Protein AF-T0MA80-F1 (afdb_monomer_lite)

Radius of gyration: 19.74 Å; chains: 1; bounding box: 48×30×62 Å

Secondary structure (DSSP, 8-state):
-HHHHHHHHHHHHHHHHHHHHT--EEEEEEESTTSSHHHHHHHHTT--------SS--EEEETTEEEEEEE--TT----TTSEEEEEESSGGG----TTS-EEEEE-S--SS--TTEEE-TT-GGGGGGT-

Foldseek 3Di:
DVVVVVVVVVVVVVVVVVVVPLLQAEEEEEEAWPLCPVVLVCVQVVHPDDDDTDPDWDWDAHPSHIYIYDYDDPPDDDDQSHQYEYRYADPVPDDCPPPHNYQYEGADDDVDDDPRYHYCPNPSPVVVVVD

Structure (mmCIF, N/CA/C/O backbone):
data_AF-T0MA80-F1
#
_entry.id   AF-T0MA80-F1
#
loop_
_atom_site.group_PDB
_atom_site.id
_atom_site.type_symbol
_atom_site.label_atom_id
_atom_site.label_alt_id
_atom_site.label_comp_id
_atom_site.label_asym_id
_atom_site.label_entity_id
_atom_site.label_seq_id
_atom_site.pdbx_PDB_ins_code
_atom_site.Cartn_x
_atom_site.Cartn_y
_atom_site.Cartn_z
_atom_site.occupancy
_atom_site.B_iso_or_equiv
_atom_site.auth_seq_id
_atom_site.auth_comp_id
_atom_site.auth_asym_id
_atom_site.auth_atom_id
_atom_site.pdbx_PDB_model_num
ATOM 1 N N . MET A 1 1 ? -31.691 9.053 42.512 1.00 73.44 1 MET A N 1
ATOM 2 C CA . MET A 1 1 ? -30.209 9.119 42.520 1.00 73.44 1 MET A CA 1
ATOM 3 C C . MET A 1 1 ? -29.533 7.849 42.010 1.00 73.44 1 MET A C 1
ATOM 5 O O . MET A 1 1 ? -28.663 7.957 41.161 1.00 73.44 1 MET A O 1
ATOM 9 N N . ILE A 1 2 ? -29.909 6.648 42.460 1.00 85.69 2 ILE A N 1
ATOM 10 C CA . ILE A 1 2 ? -29.261 5.404 41.988 1.00 85.69 2 ILE A CA 1
ATOM 11 C C . ILE A 1 2 ? -29.496 5.173 40.484 1.00 85.69 2 ILE A C 1
ATOM 13 O O . ILE A 1 2 ? -28.559 4.881 39.748 1.00 85.69 2 ILE A O 1
ATOM 17 N N . PHE A 1 3 ? -30.721 5.411 40.005 1.00 88.19 3 PHE A N 1
ATOM 18 C CA . PHE A 1 3 ? -31.063 5.269 38.585 1.00 88.19 3 PHE A CA 1
ATOM 19 C C . PHE A 1 3 ? -30.290 6.243 37.679 1.00 88.19 3 PHE A C 1
ATOM 21 O O . PHE A 1 3 ? -29.798 5.864 36.621 1.00 88.19 3 PHE A O 1
ATOM 28 N N . THR A 1 4 ? -30.114 7.490 38.125 1.00 91.69 4 THR A N 1
ATOM 29 C CA . THR A 1 4 ? -29.359 8.513 37.387 1.00 91.69 4 THR A CA 1
ATOM 30 C C . THR A 1 4 ? -27.869 8.179 37.314 1.00 91.69 4 THR A C 1
ATOM 32 O O . THR A 1 4 ? -27.258 8.360 36.266 1.00 91.69 4 THR A O 1
ATOM 35 N N . ILE A 1 5 ? -27.294 7.630 38.391 1.00 92.25 5 ILE A N 1
ATOM 36 C CA . ILE A 1 5 ? -25.896 7.172 38.412 1.00 92.25 5 ILE A CA 1
ATOM 37 C C . ILE A 1 5 ? -25.711 5.977 37.464 1.00 92.25 5 ILE A C 1
ATOM 39 O O . ILE A 1 5 ? -24.773 5.967 36.669 1.00 92.25 5 ILE A O 1
ATOM 43 N N . GLY A 1 6 ? -26.637 5.012 37.483 1.00 92.50 6 GLY A N 1
ATOM 44 C CA . GLY A 1 6 ? -26.621 3.872 36.561 1.00 92.50 6 GLY A CA 1
ATOM 45 C C . GLY A 1 6 ? -26.693 4.296 35.091 1.00 92.50 6 GLY A C 1
ATOM 46 O O . GLY A 1 6 ? -25.913 3.815 34.271 1.00 92.50 6 GLY A O 1
ATOM 47 N N . LEU A 1 7 ? -27.562 5.259 34.767 1.00 94.06 7 LEU A N 1
ATOM 48 C CA . LEU A 1 7 ? -27.696 5.797 33.410 1.00 94.06 7 LEU A CA 1
ATOM 49 C C . LEU A 1 7 ? -26.394 6.453 32.916 1.00 94.06 7 LEU A C 1
ATOM 51 O O . LEU A 1 7 ? -25.977 6.215 31.783 1.00 94.06 7 LEU A O 1
ATOM 55 N N . ILE A 1 8 ? -25.720 7.231 33.771 1.00 94.19 8 ILE A N 1
ATOM 56 C CA . ILE A 1 8 ? -24.438 7.874 33.439 1.00 94.19 8 ILE A CA 1
ATOM 57 C C . ILE A 1 8 ? -23.360 6.825 33.138 1.00 94.19 8 ILE A C 1
ATOM 59 O O . ILE A 1 8 ? -22.619 6.968 32.163 1.00 94.19 8 ILE A O 1
ATOM 63 N N . ILE A 1 9 ? -23.286 5.746 33.921 1.00 94.38 9 ILE A N 1
ATOM 64 C CA . ILE A 1 9 ? -22.311 4.667 33.700 1.00 94.38 9 ILE A CA 1
ATOM 65 C C . ILE A 1 9 ? -22.556 3.987 32.347 1.00 94.38 9 ILE A C 1
ATOM 67 O O . ILE A 1 9 ? -21.615 3.811 31.571 1.00 94.38 9 ILE A O 1
ATOM 71 N N . VAL A 1 10 ? -23.813 3.671 32.021 1.00 94.38 10 VAL A N 1
ATOM 72 C CA . VAL A 1 10 ? -24.180 3.044 30.739 1.00 94.38 10 VAL A CA 1
ATOM 73 C C . VAL A 1 10 ? -23.817 3.945 29.557 1.00 94.38 10 VAL A C 1
ATOM 75 O O . VAL A 1 10 ? -23.173 3.485 28.612 1.00 94.38 10 VAL A O 1
ATOM 78 N N . LEU A 1 11 ? -24.147 5.238 29.624 1.00 94.00 11 LEU A N 1
ATOM 79 C CA . LEU A 1 11 ? -23.786 6.207 28.582 1.00 94.00 11 LEU A CA 1
ATOM 80 C C . LEU A 1 11 ? -22.267 6.331 28.411 1.00 94.00 11 LEU A C 1
ATOM 82 O O . LEU A 1 11 ? -21.775 6.392 27.284 1.00 94.00 11 LEU A O 1
ATOM 86 N N . THR A 1 12 ? -21.514 6.301 29.512 1.00 91.19 12 THR A N 1
ATOM 87 C CA . THR A 1 12 ? -20.046 6.375 29.489 1.00 91.19 12 THR A CA 1
ATOM 88 C C . THR A 1 12 ? -19.437 5.143 28.816 1.00 91.19 12 THR A C 1
ATOM 90 O O . THR A 1 12 ? -18.549 5.273 27.972 1.00 91.19 12 THR A O 1
ATOM 93 N N . ILE A 1 13 ? -19.940 3.943 29.125 1.00 91.69 13 ILE A N 1
ATOM 94 C CA . ILE A 1 13 ? -19.488 2.692 28.496 1.00 91.69 13 ILE A CA 1
ATOM 95 C C . ILE A 1 13 ? -19.780 2.714 26.992 1.00 91.69 13 ILE A C 1
ATOM 97 O O . ILE A 1 13 ? -18.889 2.418 26.193 1.00 91.69 13 ILE A O 1
ATOM 101 N N . ILE A 1 14 ? -20.989 3.122 26.591 1.00 89.12 14 ILE A N 1
ATOM 102 C CA . ILE A 1 14 ? -21.371 3.246 25.176 1.00 89.12 14 ILE A CA 1
ATOM 103 C C . ILE A 1 14 ? -20.450 4.241 24.461 1.00 89.12 14 ILE A C 1
ATOM 105 O O . ILE A 1 14 ? -19.920 3.930 23.394 1.00 89.12 14 ILE A O 1
ATOM 109 N N . PHE A 1 15 ? -20.185 5.402 25.063 1.00 87.62 15 PHE A N 1
ATOM 110 C CA . PHE A 1 15 ? -19.294 6.413 24.496 1.00 87.62 15 PHE A CA 1
ATOM 111 C C . PHE A 1 15 ? -17.865 5.884 24.296 1.00 87.62 15 PHE A C 1
ATOM 113 O O . PHE A 1 15 ? -17.281 6.063 23.226 1.00 87.62 15 PHE A O 1
ATOM 120 N N . ILE A 1 16 ? -17.310 5.170 25.281 1.00 85.19 16 ILE A N 1
ATOM 121 C CA . ILE A 1 16 ? -15.973 4.560 25.188 1.00 85.19 16 ILE A CA 1
ATOM 122 C C . ILE A 1 16 ? -15.925 3.497 24.081 1.00 85.19 16 ILE A C 1
ATOM 124 O O . ILE A 1 16 ? -14.963 3.454 23.306 1.00 85.19 16 ILE A O 1
ATOM 128 N N . LEU A 1 17 ? -16.956 2.654 23.979 1.00 80.00 17 LEU A N 1
ATOM 129 C CA . LEU A 1 17 ? -17.049 1.612 22.952 1.00 80.00 17 LEU A CA 1
ATOM 130 C C . LEU A 1 17 ? -17.154 2.204 21.542 1.00 80.00 17 LEU A C 1
ATOM 132 O O . LEU A 1 17 ? -16.490 1.718 20.623 1.00 80.00 17 LEU A O 1
ATOM 136 N N . LEU A 1 18 ? -17.926 3.280 21.374 1.00 75.94 18 LEU A N 1
ATOM 137 C CA . LEU A 1 18 ? -18.043 3.997 20.103 1.00 75.94 18 LEU A CA 1
ATOM 138 C C . LEU A 1 18 ? -16.717 4.660 19.709 1.00 75.94 18 LEU A C 1
ATOM 140 O O . LEU A 1 18 ? -16.287 4.543 18.561 1.00 75.94 18 LEU A O 1
ATOM 144 N N . ARG A 1 19 ? -16.011 5.284 20.661 1.00 68.88 19 ARG A N 1
ATOM 145 C CA . ARG A 1 19 ? -14.735 5.967 20.391 1.00 68.88 19 ARG A CA 1
ATOM 146 C C . ARG A 1 19 ? -13.611 4.997 20.018 1.00 68.88 19 ARG A C 1
ATOM 148 O O . ARG A 1 19 ? -12.800 5.313 19.151 1.00 68.88 19 ARG A O 1
ATOM 155 N N . LYS A 1 20 ? -13.571 3.800 20.620 1.00 59.88 20 LYS A N 1
ATOM 156 C CA . LYS A 1 20 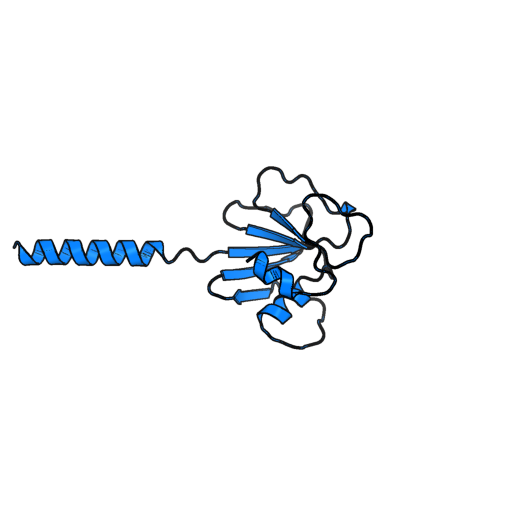? -12.572 2.766 20.281 1.00 59.88 20 LYS A CA 1
ATOM 157 C C . LYS A 1 20 ? -12.708 2.242 18.848 1.00 59.88 20 LYS A C 1
ATOM 159 O O . LYS A 1 20 ? -11.696 1.873 18.259 1.00 59.88 20 LYS A O 1
ATOM 164 N N . LYS A 1 21 ? -13.915 2.230 18.271 1.00 53.53 21 LYS A N 1
ATOM 165 C CA . LYS A 1 21 ? -14.141 1.753 16.895 1.00 53.53 21 LYS A CA 1
ATOM 166 C C . LYS A 1 21 ? -13.686 2.734 15.808 1.00 53.53 21 LYS A C 1
ATOM 168 O O . LYS A 1 21 ? -13.529 2.318 14.668 1.00 53.53 21 LYS A O 1
ATOM 173 N N . ALA A 1 22 ? -13.442 4.002 16.137 1.00 55.16 22 ALA A N 1
ATOM 174 C CA . ALA A 1 22 ? -13.228 5.057 15.144 1.00 55.16 22 ALA A CA 1
ATOM 175 C C . ALA A 1 22 ? -11.761 5.274 14.717 1.00 55.16 22 ALA A C 1
ATOM 177 O O . ALA A 1 22 ? -11.452 6.298 14.112 1.00 55.16 22 ALA A O 1
ATOM 178 N N . LYS A 1 23 ? -10.834 4.351 15.013 1.00 59.22 23 LYS A N 1
ATOM 179 C CA . LYS A 1 23 ? -9.491 4.413 14.412 1.00 59.22 23 LYS A CA 1
ATOM 180 C C . LYS A 1 23 ? -9.566 3.905 12.973 1.00 59.22 23 LYS A C 1
ATOM 182 O O . LYS A 1 23 ? -9.358 2.720 12.721 1.00 59.22 23 LYS A O 1
ATOM 187 N N . THR A 1 24 ? -9.884 4.800 12.042 1.00 64.12 24 THR A N 1
ATOM 188 C CA . THR A 1 24 ? -9.763 4.544 10.603 1.00 64.12 24 THR A CA 1
ATOM 189 C C . THR A 1 24 ? -8.310 4.179 10.311 1.00 64.12 24 THR A C 1
ATOM 191 O O . THR A 1 24 ? -7.399 4.944 10.638 1.00 64.12 24 THR A O 1
ATOM 194 N N . LYS A 1 25 ? -8.067 2.989 9.757 1.00 81.00 25 LYS A N 1
ATOM 195 C CA . LYS A 1 25 ? -6.722 2.615 9.310 1.00 81.00 25 LYS A CA 1
ATOM 196 C C . LYS A 1 25 ? -6.366 3.508 8.125 1.00 81.00 25 LYS A C 1
ATOM 198 O O . LYS A 1 25 ? -7.170 3.631 7.206 1.00 81.00 25 LYS A O 1
ATOM 203 N N . LYS A 1 26 ? -5.180 4.114 8.151 1.00 87.69 26 LYS A N 1
ATOM 204 C CA . LYS A 1 26 ? -4.682 4.941 7.051 1.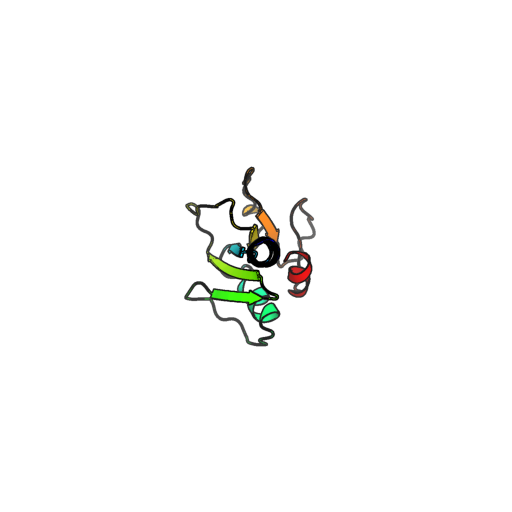00 87.69 26 LYS A CA 1
ATOM 205 C C . LYS A 1 26 ? -3.507 4.247 6.379 1.00 87.69 26 LYS A C 1
ATOM 207 O O . LYS A 1 26 ? -2.547 3.858 7.052 1.00 87.69 26 LYS A O 1
ATOM 212 N N . ILE A 1 27 ? -3.604 4.072 5.068 1.00 91.00 27 ILE A N 1
ATOM 213 C CA . ILE A 1 27 ? -2.593 3.408 4.251 1.00 91.00 27 ILE A CA 1
ATOM 214 C C . ILE A 1 27 ? -2.127 4.369 3.164 1.00 91.00 27 ILE A C 1
ATOM 216 O O . ILE A 1 27 ? -2.938 4.987 2.481 1.00 91.00 27 ILE A O 1
ATOM 220 N N . ILE A 1 28 ? -0.815 4.487 2.987 1.00 91.31 28 ILE A N 1
ATOM 221 C CA . ILE A 1 28 ? -0.229 5.303 1.922 1.00 91.31 28 ILE A CA 1
ATOM 222 C C . ILE A 1 28 ? 0.416 4.376 0.896 1.00 91.31 28 ILE A C 1
ATOM 224 O O . ILE A 1 28 ? 1.316 3.598 1.214 1.00 91.31 28 ILE A O 1
ATOM 228 N N . PHE A 1 29 ? -0.053 4.458 -0.344 1.00 92.94 29 PHE A N 1
ATOM 229 C CA . PHE A 1 29 ? 0.573 3.834 -1.501 1.00 92.94 29 PHE A CA 1
ATOM 230 C C . PHE A 1 29 ? 1.649 4.774 -2.025 1.00 92.94 29 PHE A C 1
ATOM 232 O O . PHE A 1 29 ? 1.345 5.840 -2.557 1.00 92.94 29 PHE A O 1
ATOM 239 N N . ILE A 1 30 ? 2.907 4.373 -1.890 1.00 90.88 30 ILE A N 1
ATOM 240 C CA . ILE A 1 30 ? 4.067 5.195 -2.235 1.00 90.88 30 ILE A CA 1
ATOM 241 C C . ILE A 1 30 ? 4.914 4.513 -3.307 1.00 90.88 30 ILE A C 1
ATOM 243 O O . ILE A 1 30 ? 4.946 3.293 -3.396 1.00 90.88 30 ILE A O 1
ATOM 247 N N . GLY A 1 31 ? 5.565 5.281 -4.176 1.00 88.75 31 GLY A N 1
ATOM 248 C CA . GLY A 1 31 ? 6.493 4.749 -5.180 1.00 88.75 31 GLY A CA 1
ATOM 249 C C . GLY A 1 31 ? 6.675 5.694 -6.363 1.00 88.75 31 GLY A C 1
ATOM 250 O O . GLY A 1 31 ? 6.000 6.725 -6.451 1.00 88.75 31 GLY A O 1
ATOM 251 N N . LEU A 1 32 ? 7.531 5.339 -7.316 1.00 86.88 32 LEU A N 1
ATOM 252 C CA . LEU A 1 32 ? 7.764 6.146 -8.521 1.00 86.88 32 LEU A CA 1
ATOM 253 C C . LEU A 1 32 ? 6.574 6.133 -9.495 1.00 86.88 32 LEU A C 1
ATOM 255 O O . LEU A 1 32 ? 5.650 5.324 -9.389 1.00 86.88 32 LEU A O 1
ATOM 259 N N . ARG A 1 33 ? 6.568 7.044 -10.476 1.00 84.56 33 ARG A N 1
ATOM 260 C CA . ARG A 1 33 ? 5.549 7.022 -11.540 1.00 84.56 33 ARG A CA 1
ATOM 261 C C . ARG A 1 33 ? 5.577 5.681 -12.278 1.00 84.56 33 ARG A C 1
ATOM 263 O O . ARG A 1 33 ? 6.642 5.108 -12.503 1.00 84.56 33 ARG A O 1
ATOM 270 N N . SER A 1 34 ? 4.394 5.212 -12.667 1.00 82.06 34 SER A N 1
ATOM 271 C CA . SER A 1 34 ? 4.212 3.952 -13.400 1.00 82.06 34 SER A CA 1
ATOM 272 C C . SER A 1 34 ? 4.642 2.686 -12.639 1.00 82.06 34 SER A C 1
ATOM 274 O O . SER A 1 34 ? 4.902 1.670 -13.271 1.00 82.06 34 SER A O 1
ATOM 276 N N . SER A 1 35 ? 4.676 2.710 -11.298 1.00 86.31 35 SER A N 1
ATOM 277 C CA . SER A 1 35 ? 4.910 1.515 -10.464 1.00 86.31 35 SER A CA 1
ATOM 278 C C . SER A 1 35 ? 3.651 0.673 -10.189 1.00 86.31 35 SER A C 1
ATOM 280 O O . SER A 1 35 ? 3.698 -0.293 -9.437 1.00 86.31 35 SER A O 1
ATOM 282 N N . GLY A 1 36 ? 2.505 1.032 -10.783 1.00 84.56 36 GLY A N 1
ATOM 283 C CA . GLY A 1 36 ? 1.250 0.276 -10.672 1.00 84.56 36 GLY A CA 1
ATOM 284 C C . GLY A 1 36 ? 0.299 0.710 -9.548 1.00 84.56 36 GLY A C 1
ATOM 285 O O . GLY A 1 36 ? -0.779 0.137 -9.430 1.00 84.56 36 GLY A O 1
ATOM 286 N N . LYS A 1 37 ? 0.627 1.760 -8.780 1.00 89.31 37 LYS A N 1
ATOM 287 C CA . LYS A 1 37 ? -0.254 2.346 -7.744 1.00 89.31 37 LYS A CA 1
ATOM 288 C C . LYS A 1 37 ? -1.676 2.625 -8.250 1.00 89.31 37 LYS A C 1
ATOM 290 O O . LYS A 1 37 ? -2.644 2.100 -7.711 1.00 89.31 37 LYS A O 1
ATOM 295 N N . THR A 1 38 ? -1.795 3.376 -9.344 1.00 85.38 38 THR A N 1
ATOM 296 C CA . THR A 1 38 ? -3.086 3.723 -9.958 1.00 85.38 38 THR A CA 1
ATOM 297 C C . THR A 1 38 ? -3.858 2.489 -10.444 1.00 85.38 38 THR A C 1
ATOM 299 O O . THR A 1 38 ? -5.079 2.459 -10.358 1.00 85.38 38 THR A O 1
ATOM 302 N N . LYS A 1 39 ? -3.167 1.428 -10.896 1.00 86.12 39 LYS A N 1
ATOM 303 C CA . LYS A 1 39 ? -3.807 0.160 -11.299 1.00 86.12 39 LYS A CA 1
ATOM 304 C C . LYS A 1 39 ? -4.511 -0.503 -10.108 1.00 86.12 39 LYS A C 1
ATOM 306 O O . LYS A 1 39 ? -5.624 -0.995 -10.259 1.00 86.12 39 LYS A O 1
ATOM 311 N N . VAL A 1 40 ? -3.884 -0.479 -8.930 1.00 88.25 40 VAL A N 1
ATOM 312 C CA . VAL A 1 40 ? -4.475 -0.993 -7.683 1.00 88.25 40 VAL A CA 1
ATOM 313 C C . VAL A 1 40 ? -5.662 -0.156 -7.236 1.00 88.25 40 VAL A C 1
ATOM 315 O O . VAL A 1 40 ? -6.697 -0.702 -6.877 1.00 88.25 40 VAL A O 1
ATOM 318 N N . ILE A 1 41 ? -5.522 1.163 -7.263 1.00 87.19 41 ILE A N 1
ATOM 319 C CA . ILE A 1 41 ? -6.593 2.082 -6.873 1.00 87.19 41 ILE A CA 1
ATOM 320 C C . ILE A 1 41 ? -7.827 1.877 -7.754 1.00 87.19 41 ILE A C 1
ATOM 322 O O . ILE A 1 41 ? -8.913 1.647 -7.228 1.00 87.19 41 ILE A O 1
ATOM 326 N N . ASN A 1 42 ? -7.648 1.838 -9.076 1.00 85.88 42 ASN A N 1
ATOM 327 C CA . ASN A 1 42 ? -8.736 1.568 -10.014 1.00 85.88 42 ASN A CA 1
ATOM 328 C C . ASN A 1 42 ? -9.412 0.217 -9.740 1.00 85.88 42 ASN A C 1
ATOM 330 O O . ASN A 1 42 ? -10.636 0.115 -9.817 1.00 85.88 42 ASN A O 1
ATOM 334 N N . TYR A 1 43 ? -8.633 -0.815 -9.390 1.00 87.38 43 TYR A N 1
ATOM 335 C CA . TYR A 1 43 ? -9.179 -2.108 -8.976 1.00 87.38 43 TYR A CA 1
ATOM 336 C C . TYR A 1 43 ? -10.042 -1.984 -7.707 1.00 87.38 43 TYR A C 1
ATOM 338 O O . TYR A 1 43 ? -11.171 -2.473 -7.691 1.00 87.38 43 TYR A O 1
ATOM 346 N N . LEU A 1 44 ? -9.558 -1.289 -6.672 1.00 87.31 44 LEU A N 1
ATOM 347 C CA . LEU A 1 44 ? -10.280 -1.102 -5.406 1.00 87.31 44 LEU A CA 1
ATOM 348 C C . LEU A 1 44 ? -11.576 -0.301 -5.572 1.00 87.31 44 LEU A C 1
ATOM 350 O O . LEU A 1 44 ? -12.572 -0.590 -4.909 1.00 87.31 44 LEU A O 1
ATOM 354 N N . GLU A 1 45 ? -11.583 0.670 -6.480 1.00 84.25 45 GLU A N 1
ATOM 355 C CA . GLU A 1 45 ? -12.776 1.443 -6.833 1.00 84.25 45 GLU A CA 1
ATOM 356 C C . GLU A 1 45 ? -13.702 0.727 -7.820 1.00 84.25 45 GLU A C 1
ATOM 358 O O . GLU A 1 45 ? -14.795 1.216 -8.100 1.00 84.25 45 GLU A O 1
ATOM 363 N N . LYS A 1 46 ? -13.298 -0.445 -8.331 1.00 81.88 46 LYS A N 1
ATOM 364 C CA . LYS A 1 46 ? -14.013 -1.202 -9.370 1.00 81.88 46 LYS A CA 1
ATOM 365 C C . LYS A 1 46 ? -14.216 -0.398 -10.661 1.00 81.88 46 LYS A C 1
ATOM 367 O O . LYS A 1 46 ? -15.213 -0.573 -11.360 1.00 81.88 46 LYS A O 1
ATOM 372 N N . VAL A 1 47 ? -13.258 0.466 -10.996 1.00 76.50 47 VAL A N 1
ATOM 373 C CA . VAL A 1 47 ? -13.267 1.291 -12.209 1.00 76.50 47 VAL A CA 1
ATOM 374 C C . VAL A 1 47 ? -12.401 0.629 -13.282 1.00 76.50 47 VAL A C 1
ATOM 376 O O . VAL A 1 47 ? -11.180 0.541 -13.161 1.00 76.50 47 VAL A O 1
ATOM 379 N N . SER A 1 48 ? -13.018 0.183 -14.377 1.00 58.88 48 SER A N 1
ATOM 380 C CA . SER A 1 48 ? -12.325 -0.440 -15.513 1.00 58.88 48 SER A CA 1
ATOM 381 C C . SER A 1 48 ? -11.951 0.593 -16.587 1.00 58.88 48 SER A C 1
ATOM 383 O O . SER A 1 48 ? -12.518 0.600 -17.679 1.00 58.88 48 SER A O 1
ATOM 385 N N . CYS A 1 49 ? -11.004 1.483 -16.285 1.00 60.62 49 CYS A N 1
ATOM 386 C CA . CYS A 1 49 ? -10.538 2.518 -17.220 1.00 60.62 49 CYS A CA 1
ATOM 387 C C . CYS A 1 49 ? -9.030 2.405 -17.492 1.00 60.62 49 CYS A C 1
ATOM 389 O O . CYS A 1 49 ? -8.254 2.052 -16.601 1.00 60.62 49 CYS A O 1
ATOM 391 N N . LYS A 1 50 ? -8.596 2.748 -18.719 1.00 56.72 50 LYS A N 1
ATOM 392 C CA . LYS A 1 50 ? -7.166 2.912 -19.045 1.00 56.72 50 LYS A CA 1
ATOM 393 C C . LYS A 1 50 ? -6.572 4.009 -18.152 1.00 56.72 50 LYS A C 1
ATOM 395 O O . LYS A 1 50 ? -7.093 5.120 -18.115 1.00 56.72 50 LYS A O 1
ATOM 400 N N . THR A 1 51 ? -5.489 3.703 -17.438 1.00 57.66 51 THR A N 1
ATOM 401 C CA . THR A 1 51 ? -4.829 4.649 -16.528 1.00 57.66 51 THR A CA 1
ATOM 402 C C . THR A 1 51 ? -4.019 5.688 -17.304 1.00 57.66 51 THR A C 1
ATOM 404 O O . THR A 1 51 ? -3.196 5.325 -18.145 1.00 57.66 51 THR A O 1
ATOM 407 N N . VAL A 1 52 ? -4.199 6.965 -16.974 1.00 54.03 52 VAL A N 1
ATOM 408 C CA . VAL A 1 52 ? -3.346 8.089 -17.398 1.00 54.03 52 VAL A CA 1
ATOM 409 C C . VAL A 1 52 ? -2.471 8.488 -16.197 1.00 54.03 52 VAL A C 1
ATOM 411 O O . VAL A 1 52 ? -2.922 8.306 -15.064 1.00 54.03 52 VAL A O 1
ATOM 414 N N . PRO A 1 53 ? -1.235 8.996 -16.376 1.00 55.78 53 PRO A N 1
ATOM 415 C CA . PRO A 1 53 ? -0.410 9.440 -15.251 1.00 55.78 53 PRO A CA 1
ATOM 416 C C . PRO A 1 53 ? -1.142 10.443 -14.344 1.00 55.78 53 PRO A C 1
ATOM 418 O O . PRO A 1 53 ? -1.659 11.454 -14.818 1.00 55.78 53 PRO A O 1
ATOM 421 N N . THR A 1 54 ? -1.173 10.172 -13.038 1.00 59.72 54 THR A N 1
ATOM 422 C CA . THR A 1 54 ? -1.866 10.993 -12.038 1.00 59.72 54 THR A CA 1
ATOM 423 C C . THR A 1 54 ? -1.176 12.351 -11.853 1.00 59.72 54 THR A C 1
ATOM 425 O O . THR A 1 54 ? 0.010 12.430 -11.530 1.00 59.72 54 THR A O 1
ATOM 428 N N . LEU A 1 55 ? -1.927 13.441 -12.069 1.00 55.03 55 LEU A N 1
ATOM 429 C CA . LEU A 1 55 ? -1.469 14.829 -11.884 1.00 55.03 55 LEU A CA 1
ATOM 430 C C . LEU A 1 55 ? -1.599 15.320 -10.429 1.00 55.03 55 LEU A C 1
ATOM 432 O O . LEU A 1 55 ? -0.929 16.279 -10.051 1.00 55.03 55 LEU A O 1
ATOM 436 N N . LYS A 1 56 ? -2.453 14.685 -9.615 1.00 59.81 56 LYS A N 1
ATOM 437 C CA . LYS A 1 56 ? -2.695 15.010 -8.199 1.00 59.81 56 LYS A CA 1
ATOM 438 C C . LYS A 1 56 ? -2.711 13.737 -7.353 1.00 59.81 56 LYS A C 1
ATOM 440 O O . LYS A 1 56 ? -3.008 12.665 -7.876 1.00 59.81 56 LYS A O 1
ATOM 445 N N . ALA A 1 57 ? -2.402 13.880 -6.062 1.00 66.50 57 ALA A N 1
ATOM 446 C CA . ALA A 1 57 ? -2.556 12.811 -5.079 1.00 66.50 57 ALA A CA 1
ATOM 447 C C . ALA A 1 57 ? -4.016 12.339 -5.062 1.00 66.50 57 ALA A C 1
ATOM 449 O O . ALA A 1 57 ? -4.930 13.163 -4.990 1.00 66.50 57 ALA A O 1
ATOM 450 N N . TYR A 1 58 ? -4.208 11.030 -5.171 1.00 76.00 58 TYR A N 1
ATOM 451 C CA . TYR A 1 58 ? -5.519 10.400 -5.235 1.00 76.00 58 TYR A CA 1
ATOM 452 C C . TYR A 1 58 ? -5.829 9.743 -3.892 1.00 76.00 58 TYR A C 1
ATOM 454 O O . TYR A 1 58 ? -4.964 9.077 -3.328 1.00 76.00 58 TYR A O 1
ATOM 462 N N . GLU A 1 59 ? -7.028 9.948 -3.354 1.00 83.25 59 GLU A N 1
ATOM 463 C CA . GLU A 1 59 ? -7.434 9.404 -2.057 1.00 83.25 59 GLU A CA 1
ATOM 464 C C . GLU A 1 59 ? -8.769 8.684 -2.198 1.00 83.25 59 GLU A C 1
ATOM 466 O O . GLU A 1 59 ? -9.717 9.225 -2.767 1.00 83.25 59 GLU A O 1
ATOM 471 N N . ILE A 1 60 ? -8.831 7.461 -1.678 1.00 86.75 60 ILE A N 1
ATOM 472 C CA . ILE A 1 60 ? -10.025 6.620 -1.696 1.00 86.75 60 ILE A CA 1
ATOM 473 C C . ILE A 1 60 ? -10.308 6.069 -0.312 1.00 86.75 60 ILE A C 1
ATOM 475 O O . ILE A 1 60 ? -9.408 5.891 0.510 1.00 86.75 60 ILE A O 1
ATOM 479 N N . LYS A 1 61 ? -11.568 5.703 -0.088 1.00 85.31 61 LYS A N 1
ATOM 480 C CA . LYS A 1 61 ? -11.982 4.978 1.108 1.00 85.31 61 LYS A CA 1
ATOM 481 C C . LYS A 1 61 ? -12.443 3.578 0.737 1.00 85.31 61 LYS A C 1
ATOM 483 O O . LYS A 1 61 ? -13.482 3.411 0.105 1.00 85.31 61 LYS A O 1
ATOM 488 N N . TYR A 1 62 ? -11.699 2.562 1.164 1.00 84.75 62 TYR A N 1
ATOM 489 C CA . TYR A 1 62 ? -11.992 1.159 0.869 1.00 84.75 62 TYR A CA 1
ATOM 490 C C . TYR A 1 62 ? -12.221 0.373 2.159 1.00 84.75 62 TYR A C 1
ATOM 492 O O . TYR A 1 62 ? -11.344 0.318 3.012 1.00 84.75 62 TYR A O 1
ATOM 500 N N . LYS A 1 63 ? -13.407 -0.229 2.336 1.00 85.31 63 LYS A N 1
ATOM 501 C CA . LYS A 1 63 ? -13.767 -1.030 3.532 1.00 85.31 63 LYS A CA 1
ATOM 502 C C . LYS A 1 63 ? -13.454 -0.330 4.879 1.00 85.31 63 LYS A C 1
ATOM 504 O O . LYS A 1 63 ? -13.090 -0.978 5.855 1.00 85.31 63 LYS A O 1
ATOM 509 N N . GLY A 1 64 ? -13.601 0.998 4.942 1.00 80.81 64 GLY A N 1
ATOM 510 C CA . GLY A 1 64 ? -13.297 1.790 6.146 1.00 80.81 64 GLY A CA 1
ATOM 511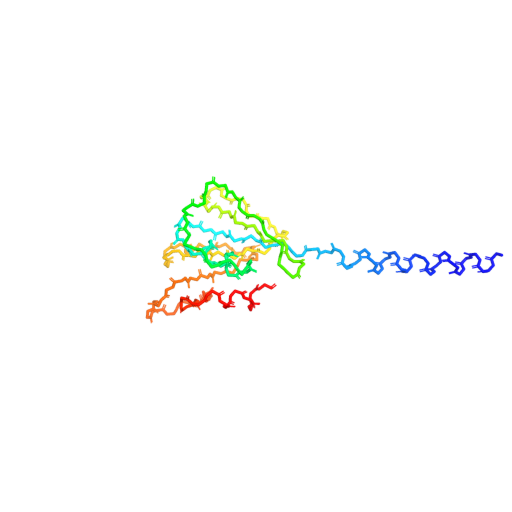 C C . GLY A 1 64 ? -11.806 2.086 6.368 1.00 80.81 64 GLY A C 1
ATOM 512 O O . GLY A 1 64 ? -11.433 2.489 7.467 1.00 80.81 64 GLY A O 1
ATOM 513 N N . ILE A 1 65 ? -10.973 1.884 5.348 1.00 87.12 65 ILE A N 1
ATOM 514 C CA . ILE A 1 65 ? -9.553 2.237 5.297 1.00 87.12 65 ILE A CA 1
ATOM 515 C C . ILE A 1 65 ? -9.406 3.441 4.369 1.00 87.12 65 ILE A C 1
ATOM 517 O O . ILE A 1 65 ? -9.911 3.406 3.245 1.00 87.12 65 ILE A O 1
ATOM 521 N N . ASP A 1 66 ? -8.711 4.478 4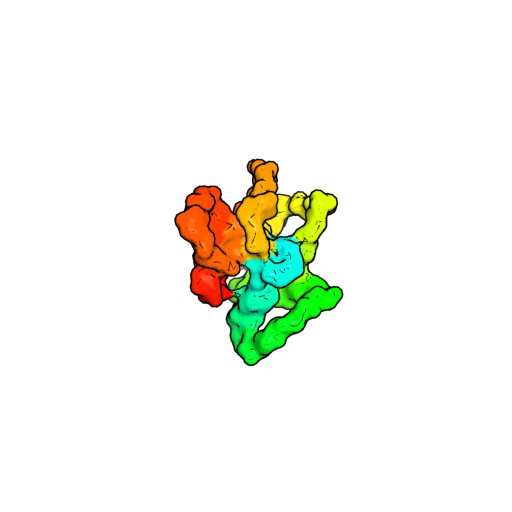.825 1.00 89.00 66 ASP A N 1
ATOM 522 C CA . ASP A 1 66 ? -8.369 5.627 3.986 1.00 89.00 66 ASP A CA 1
AT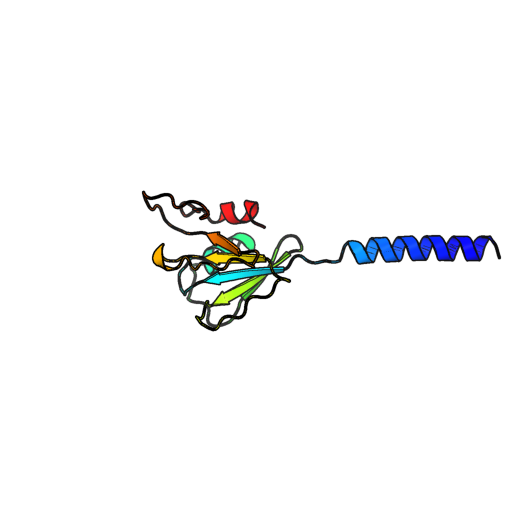OM 523 C C . ASP A 1 66 ? -7.042 5.314 3.278 1.00 89.00 66 ASP A C 1
ATOM 525 O O . ASP A 1 66 ? -6.027 5.050 3.931 1.00 89.00 66 ASP A O 1
ATOM 529 N N . ILE A 1 67 ? -7.065 5.273 1.947 1.00 90.50 67 ILE A N 1
ATOM 530 C CA . ILE A 1 67 ? -5.923 4.919 1.101 1.00 90.50 67 ILE A CA 1
ATOM 531 C C . ILE A 1 67 ? -5.549 6.132 0.263 1.00 90.50 67 ILE A C 1
ATOM 533 O O . ILE A 1 67 ? -6.375 6.639 -0.493 1.00 90.50 67 ILE A O 1
ATOM 537 N N . ARG A 1 68 ? -4.290 6.561 0.349 1.00 90.06 68 ARG A N 1
ATOM 538 C CA . ARG A 1 68 ? -3.775 7.713 -0.397 1.00 90.06 68 ARG A CA 1
ATOM 539 C C . ARG A 1 68 ? -2.616 7.326 -1.303 1.00 90.06 68 ARG A C 1
ATOM 541 O O . ARG A 1 68 ? -1.711 6.617 -0.877 1.00 90.06 68 ARG A O 1
ATOM 548 N N . GLU A 1 69 ? -2.622 7.818 -2.534 1.00 89.06 69 GLU A N 1
ATOM 549 C CA . GLU A 1 69 ? -1.500 7.726 -3.464 1.00 89.06 69 GLU A CA 1
ATOM 550 C C . GLU A 1 69 ? -0.541 8.899 -3.273 1.00 89.06 69 GLU A C 1
ATOM 552 O O . GLU A 1 69 ? -0.938 10.061 -3.393 1.00 89.06 69 GLU A O 1
ATOM 557 N N . GLU A 1 70 ? 0.737 8.598 -3.057 1.00 88.50 70 GLU A N 1
ATOM 558 C CA . GLU A 1 70 ? 1.800 9.595 -2.997 1.00 88.50 70 GLU A CA 1
ATOM 559 C C . GLU A 1 70 ? 2.994 9.198 -3.873 1.00 88.50 70 GLU A C 1
ATOM 561 O O . GLU A 1 70 ? 3.312 8.020 -4.081 1.00 88.50 70 GLU A O 1
ATOM 566 N N . LEU A 1 71 ? 3.660 10.207 -4.437 1.00 86.56 71 LEU A N 1
ATOM 567 C CA . LEU A 1 71 ? 4.877 9.998 -5.207 1.00 86.56 71 LEU A CA 1
ATOM 568 C C . LEU A 1 71 ? 6.066 9.898 -4.251 1.00 86.56 71 LEU A C 1
ATOM 570 O O . LEU A 1 71 ? 6.223 10.728 -3.359 1.00 86.56 71 LEU A O 1
ATOM 574 N N . TYR A 1 72 ? 6.918 8.894 -4.453 1.00 85.62 72 TYR A N 1
ATOM 575 C CA . TYR A 1 72 ? 8.153 8.799 -3.684 1.00 85.62 72 TYR A CA 1
ATOM 576 C C . TYR A 1 72 ? 9.145 9.894 -4.095 1.00 85.62 72 TYR A C 1
ATOM 578 O O . TYR A 1 72 ? 9.415 10.089 -5.283 1.00 85.62 72 TYR A O 1
ATOM 586 N N . HIS A 1 73 ? 9.729 10.546 -3.093 1.00 82.06 73 HIS A N 1
ATOM 587 C CA . HIS A 1 73 ? 10.843 11.479 -3.215 1.00 82.06 73 HIS A CA 1
ATOM 588 C C . HIS A 1 73 ? 11.938 11.070 -2.223 1.00 82.06 73 HIS A C 1
ATOM 590 O O . HIS A 1 73 ? 11.641 10.473 -1.192 1.00 82.06 73 HIS A O 1
ATOM 596 N N . LYS A 1 74 ? 13.207 11.387 -2.506 1.00 79.56 74 LYS A N 1
ATOM 597 C CA . LYS A 1 74 ? 14.310 11.060 -1.581 1.00 79.56 74 LYS A CA 1
ATOM 598 C C . LYS A 1 74 ? 14.126 11.707 -0.204 1.00 79.56 74 LYS A C 1
ATOM 600 O O . LYS A 1 74 ? 14.427 11.076 0.799 1.00 79.56 74 LYS A O 1
ATOM 605 N N . ASP A 1 75 ? 13.542 12.902 -0.176 1.00 80.81 75 ASP A N 1
ATOM 606 C CA . ASP A 1 75 ? 13.262 13.666 1.045 1.00 80.81 75 ASP A CA 1
ATOM 607 C C . ASP A 1 75 ? 11.883 13.344 1.645 1.00 80.81 75 ASP A C 1
ATOM 609 O O . ASP A 1 75 ? 11.312 14.136 2.395 1.00 80.81 75 ASP A O 1
ATOM 613 N N . TYR A 1 76 ? 11.297 12.200 1.280 1.00 82.44 76 TYR A N 1
ATOM 614 C CA . TYR A 1 76 ? 9.988 11.809 1.781 1.00 82.44 76 TYR A CA 1
ATOM 615 C C . TYR A 1 76 ? 10.046 11.494 3.281 1.00 82.44 76 TYR A C 1
ATOM 617 O O . TYR A 1 76 ? 10.829 10.656 3.731 1.00 82.44 76 TYR A O 1
ATOM 625 N N . ILE A 1 77 ? 9.174 12.141 4.055 1.00 83.94 77 ILE A N 1
ATOM 626 C CA . ILE A 1 77 ? 9.112 11.988 5.509 1.00 83.94 77 ILE A CA 1
ATOM 627 C C . ILE A 1 77 ? 8.074 10.920 5.855 1.00 83.94 77 ILE A C 1
ATOM 629 O O . ILE A 1 77 ? 6.868 11.137 5.745 1.00 83.94 77 ILE A O 1
ATOM 633 N N . PHE A 1 78 ? 8.549 9.761 6.305 1.00 85.06 78 PHE A N 1
ATOM 634 C CA . PHE A 1 78 ? 7.691 8.697 6.818 1.00 85.06 78 PHE A CA 1
ATOM 635 C C . PHE A 1 78 ? 7.249 9.005 8.252 1.00 85.06 78 PHE A C 1
ATOM 637 O O . PHE A 1 78 ? 8.038 9.471 9.074 1.00 85.06 78 PHE A O 1
ATOM 644 N N . THR A 1 79 ? 5.996 8.702 8.589 1.00 84.69 79 THR A N 1
ATOM 645 C CA . THR A 1 79 ? 5.470 8.839 9.951 1.00 84.69 79 THR A CA 1
ATOM 646 C C . THR A 1 79 ? 4.868 7.519 10.426 1.00 84.69 79 THR A C 1
ATOM 648 O O . THR A 1 79 ? 4.298 6.749 9.659 1.00 84.69 79 THR A O 1
ATOM 651 N N . LYS A 1 80 ? 4.991 7.219 11.721 1.00 82.56 80 LYS A N 1
ATOM 652 C CA . LYS A 1 80 ? 4.589 5.913 12.282 1.00 82.56 80 LYS A CA 1
ATOM 653 C C . LYS A 1 80 ? 3.072 5.697 12.358 1.00 82.56 80 LYS A C 1
ATOM 655 O O . LYS A 1 80 ? 2.627 4.612 12.719 1.00 82.56 80 LYS A O 1
ATOM 660 N N . GLU A 1 81 ? 2.285 6.722 12.048 1.00 84.50 81 GLU A N 1
ATOM 661 C CA . GLU A 1 81 ? 0.821 6.666 12.076 1.00 84.50 81 GLU A CA 1
ATOM 662 C C . GLU A 1 81 ? 0.237 5.898 10.887 1.00 84.50 81 GLU A C 1
ATOM 664 O O . GLU A 1 81 ? -0.858 5.341 10.992 1.00 84.50 81 GLU A O 1
ATOM 669 N N . TYR A 1 82 ? 0.968 5.855 9.771 1.00 87.06 82 TYR A N 1
ATOM 670 C CA . TYR A 1 82 ? 0.522 5.226 8.535 1.00 87.06 82 TYR A CA 1
ATOM 671 C C . TYR A 1 82 ? 1.190 3.871 8.336 1.00 87.06 82 TYR A C 1
ATOM 673 O O . TYR A 1 82 ? 2.354 3.652 8.682 1.00 87.06 82 TYR A O 1
ATOM 681 N N . LYS A 1 83 ? 0.447 2.958 7.712 1.00 90.38 83 LYS A N 1
ATOM 682 C CA . LYS A 1 83 ? 1.040 1.799 7.046 1.00 90.38 83 LYS A CA 1
ATOM 683 C C . LYS A 1 83 ? 1.381 2.205 5.616 1.00 90.38 83 LYS A C 1
ATOM 685 O O . LYS A 1 83 ? 0.529 2.736 4.908 1.00 90.38 83 LYS A O 1
ATOM 690 N N . TYR A 1 84 ? 2.598 1.933 5.177 1.00 90.75 84 TYR A N 1
ATOM 691 C CA . TYR A 1 84 ? 3.038 2.247 3.823 1.00 90.75 84 TYR A CA 1
ATOM 692 C C . TYR A 1 84 ? 3.075 0.981 2.981 1.00 90.75 84 TYR A C 1
ATOM 694 O O . TYR A 1 84 ? 3.618 -0.041 3.400 1.00 90.75 84 TYR A O 1
ATOM 702 N N . ILE A 1 85 ? 2.529 1.061 1.775 1.00 92.56 85 ILE A N 1
ATOM 703 C CA . ILE A 1 85 ? 2.711 0.043 0.745 1.00 92.56 85 ILE A CA 1
ATOM 704 C C . ILE A 1 85 ? 3.557 0.675 -0.354 1.00 92.56 85 ILE A C 1
ATOM 706 O O . ILE A 1 85 ? 3.103 1.579 -1.057 1.00 92.56 85 ILE A O 1
ATOM 710 N N . PHE A 1 86 ? 4.809 0.237 -0.453 1.00 91.50 86 PHE A N 1
ATOM 711 C CA . PHE A 1 86 ? 5.791 0.781 -1.377 1.00 91.50 86 PHE A CA 1
ATOM 712 C C . PHE A 1 86 ? 5.796 -0.022 -2.676 1.00 91.50 86 PHE A C 1
ATOM 714 O O . PHE A 1 86 ? 6.237 -1.167 -2.711 1.00 91.50 86 PHE A O 1
ATOM 721 N N . PHE A 1 87 ? 5.313 0.596 -3.747 1.00 91.06 87 PHE A N 1
ATOM 722 C CA . PHE A 1 87 ? 5.278 0.056 -5.096 1.00 91.06 87 PHE A CA 1
ATOM 723 C C . PHE A 1 87 ? 6.612 0.299 -5.788 1.00 91.06 87 PHE A C 1
ATOM 725 O O . PHE A 1 87 ? 6.867 1.402 -6.288 1.00 91.06 87 PHE A O 1
ATOM 732 N N . LEU A 1 88 ? 7.428 -0.746 -5.821 1.00 88.69 88 LEU A N 1
ATOM 733 C CA . LEU A 1 88 ? 8.721 -0.774 -6.486 1.00 88.69 88 LEU A CA 1
ATOM 734 C C . LEU A 1 88 ? 8.523 -0.876 -7.997 1.00 88.69 88 LEU A C 1
ATOM 736 O O . LEU A 1 88 ? 7.727 -1.691 -8.476 1.00 88.69 88 LEU A O 1
ATOM 740 N N . LYS A 1 89 ? 9.259 -0.064 -8.757 1.00 85.31 89 LYS A N 1
ATOM 741 C CA . LYS A 1 89 ? 9.372 -0.260 -10.209 1.00 85.31 89 LYS A CA 1
ATOM 742 C C . LYS A 1 89 ? 10.488 -1.251 -10.538 1.00 85.31 89 LYS A C 1
ATOM 744 O O . LYS A 1 89 ? 10.300 -2.062 -11.441 1.00 85.31 89 LYS A O 1
ATOM 749 N N . ASN A 1 90 ? 11.589 -1.207 -9.785 1.00 82.12 90 ASN A N 1
ATOM 750 C CA . ASN A 1 90 ? 12.763 -2.076 -9.906 1.00 82.12 90 ASN A CA 1
ATOM 751 C C . ASN A 1 90 ? 13.272 -2.526 -8.520 1.00 82.12 90 ASN A C 1
ATOM 753 O O . ASN A 1 90 ? 12.957 -1.906 -7.507 1.00 82.12 90 ASN A O 1
ATOM 757 N N . GLU A 1 91 ? 14.101 -3.573 -8.482 1.00 77.88 91 GLU A N 1
ATOM 758 C CA . GLU A 1 91 ? 14.700 -4.120 -7.248 1.00 77.88 91 GLU A CA 1
ATOM 759 C C . GLU A 1 91 ? 15.686 -3.143 -6.572 1.00 77.88 91 GLU A C 1
ATOM 761 O O . GLU A 1 91 ? 15.835 -3.156 -5.353 1.00 77.88 91 GLU A O 1
ATOM 766 N N . ASP A 1 92 ? 16.294 -2.232 -7.336 1.00 75.94 92 ASP A N 1
ATOM 767 C CA . ASP A 1 92 ? 17.252 -1.235 -6.827 1.00 75.94 92 ASP A CA 1
ATOM 768 C C . ASP A 1 92 ? 16.602 -0.137 -5.959 1.00 75.94 92 ASP A C 1
ATOM 770 O O . ASP A 1 92 ? 17.289 0.681 -5.351 1.00 75.94 92 ASP A O 1
ATOM 774 N N . GLU A 1 93 ? 15.268 -0.095 -5.905 1.00 73.69 93 GLU A N 1
ATOM 775 C CA . GLU A 1 93 ? 14.493 0.856 -5.096 1.00 73.69 93 GLU A CA 1
ATOM 776 C C . GLU A 1 93 ? 14.258 0.362 -3.660 1.00 73.69 93 GLU A C 1
ATOM 778 O O . GLU A 1 93 ? 13.553 1.007 -2.881 1.00 73.69 93 GLU A O 1
ATOM 783 N N . ILE A 1 94 ? 14.818 -0.791 -3.290 1.00 73.12 94 ILE A N 1
ATOM 784 C CA . ILE A 1 94 ? 14.734 -1.300 -1.923 1.00 73.12 94 ILE A CA 1
ATOM 785 C C . ILE A 1 94 ? 15.700 -0.500 -1.052 1.00 73.12 94 ILE A C 1
ATOM 787 O O . ILE A 1 94 ? 16.914 -0.696 -1.075 1.00 73.12 94 ILE A O 1
ATOM 791 N N . PHE A 1 95 ? 15.147 0.389 -0.234 1.00 71.88 95 PHE A N 1
ATOM 792 C CA . PHE A 1 95 ? 15.908 1.135 0.761 1.00 71.88 95 PHE A CA 1
ATOM 793 C C . PHE A 1 95 ? 15.725 0.514 2.149 1.00 71.88 95 PHE A C 1
ATOM 795 O O . PHE A 1 95 ? 14.631 0.091 2.527 1.00 71.88 95 PHE A O 1
ATOM 802 N N . ALA A 1 96 ? 16.800 0.486 2.938 1.00 58.28 96 ALA A N 1
ATOM 803 C CA . ALA A 1 96 ? 16.777 -0.012 4.310 1.00 58.28 96 ALA A CA 1
ATOM 804 C C . ALA A 1 96 ? 16.114 1.006 5.256 1.00 58.28 96 ALA A C 1
ATOM 806 O O . ALA A 1 96 ? 16.785 1.743 5.973 1.00 58.28 96 ALA A O 1
ATOM 807 N N . LEU A 1 97 ? 14.784 1.049 5.267 1.00 65.19 97 LEU A N 1
ATOM 808 C CA . LEU A 1 97 ? 14.002 1.849 6.210 1.00 65.19 97 LEU A CA 1
ATOM 809 C C . LEU A 1 97 ? 13.650 0.985 7.427 1.00 65.19 97 LEU A C 1
ATOM 811 O O . LEU A 1 97 ? 12.612 0.330 7.458 1.00 65.19 97 LEU A O 1
ATOM 815 N N . LYS A 1 98 ? 14.549 0.941 8.418 1.00 57.66 98 LYS A N 1
ATOM 816 C CA . LYS A 1 98 ? 14.474 -0.017 9.538 1.00 57.66 98 LYS A CA 1
ATOM 817 C C . LYS A 1 98 ? 13.435 0.285 10.632 1.00 57.66 98 LYS A C 1
ATOM 819 O O . LYS A 1 98 ? 13.248 -0.562 11.493 1.00 57.66 98 LYS A O 1
ATOM 824 N N . ASP A 1 99 ? 12.692 1.390 10.571 1.00 68.12 99 ASP A N 1
ATOM 825 C CA . ASP A 1 99 ? 11.842 1.833 11.697 1.00 68.12 99 ASP A CA 1
ATOM 826 C C . ASP A 1 99 ? 10.380 2.147 11.337 1.00 68.12 99 ASP A C 1
ATOM 828 O O . ASP A 1 99 ? 9.636 2.716 12.147 1.00 68.12 99 ASP A O 1
ATOM 832 N N . TYR A 1 100 ? 9.950 1.785 10.127 1.00 79.31 100 TYR A N 1
ATOM 833 C CA . TYR A 1 100 ? 8.630 2.130 9.596 1.00 79.31 100 TYR A CA 1
ATOM 834 C C . TYR A 1 100 ? 7.843 0.888 9.168 1.00 79.31 100 TYR A C 1
ATOM 836 O O . TYR A 1 100 ? 8.409 -0.107 8.719 1.00 79.31 100 TYR A O 1
ATOM 844 N N . ASN A 1 101 ? 6.513 0.956 9.277 1.00 84.94 101 ASN A N 1
ATOM 845 C CA . ASN A 1 101 ? 5.609 -0.106 8.833 1.00 84.94 101 ASN A CA 1
ATOM 846 C C . ASN A 1 101 ? 5.442 -0.050 7.307 1.00 84.94 101 ASN A C 1
ATOM 848 O O . ASN A 1 101 ? 4.442 0.463 6.801 1.00 84.94 101 ASN A O 1
ATOM 852 N N . ILE A 1 102 ? 6.467 -0.512 6.590 1.00 87.88 102 ILE A N 1
ATOM 853 C CA . ILE A 1 102 ? 6.543 -0.487 5.128 1.00 87.88 102 ILE A CA 1
ATOM 854 C C . ILE A 1 102 ? 6.447 -1.914 4.599 1.00 87.88 102 ILE A C 1
ATOM 856 O O . ILE A 1 102 ? 7.203 -2.796 4.993 1.00 87.88 102 ILE A O 1
ATOM 860 N N . THR A 1 103 ? 5.511 -2.136 3.684 1.00 90.56 103 THR A N 1
ATOM 861 C CA . THR A 1 103 ? 5.397 -3.368 2.901 1.00 90.56 103 THR A CA 1
ATOM 862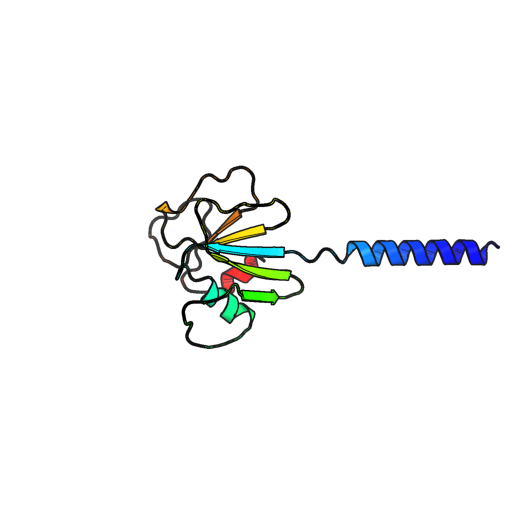 C C . THR A 1 103 ? 5.812 -3.076 1.467 1.00 90.56 103 THR A C 1
ATOM 864 O O . THR A 1 103 ? 5.225 -2.203 0.834 1.00 90.56 103 THR A O 1
ATOM 867 N N . PHE A 1 104 ? 6.798 -3.797 0.939 1.00 90.06 104 PHE A N 1
ATOM 868 C CA . PHE A 1 104 ? 7.236 -3.635 -0.446 1.00 90.06 104 PHE A CA 1
ATOM 869 C C . PHE A 1 104 ? 6.419 -4.529 -1.380 1.00 90.06 104 PHE A C 1
ATOM 871 O O . PHE A 1 104 ? 6.216 -5.713 -1.101 1.00 90.06 104 PHE A O 1
ATOM 878 N N . VAL A 1 105 ? 5.951 -3.963 -2.490 1.00 90.50 105 VAL A N 1
ATOM 879 C CA . VAL A 1 105 ? 5.161 -4.661 -3.510 1.00 90.50 105 VAL A CA 1
ATOM 880 C C . VAL A 1 105 ? 5.689 -4.352 -4.905 1.00 90.50 105 VAL A C 1
ATOM 882 O O . VAL A 1 105 ? 6.190 -3.255 -5.153 1.00 90.50 105 VAL A O 1
ATOM 885 N N . MET A 1 106 ? 5.567 -5.301 -5.832 1.00 88.62 106 MET A N 1
ATOM 886 C CA . MET A 1 106 ? 6.060 -5.136 -7.201 1.00 88.62 106 MET A CA 1
ATOM 887 C C . MET A 1 106 ? 5.139 -5.801 -8.230 1.00 88.62 106 MET A C 1
ATOM 889 O O . MET A 1 106 ? 4.744 -6.962 -8.090 1.00 88.62 106 MET A O 1
ATOM 893 N N . PHE A 1 107 ? 4.839 -5.070 -9.306 1.00 83.69 107 PHE A N 1
ATOM 894 C CA . PHE A 1 107 ? 4.149 -5.581 -10.492 1.00 83.69 107 PHE A CA 1
ATOM 895 C C . PHE A 1 107 ? 5.162 -6.074 -11.532 1.00 83.69 107 PHE A C 1
ATOM 897 O O . PHE A 1 107 ? 5.375 -5.401 -12.537 1.00 83.69 107 PHE A O 1
ATOM 904 N N . LYS A 1 108 ? 5.839 -7.205 -11.284 1.00 72.94 108 LYS A N 1
ATOM 905 C CA . LYS A 1 108 ? 6.498 -7.989 -12.346 1.00 72.94 108 LYS A CA 1
ATOM 906 C C . LYS A 1 108 ? 7.101 -9.306 -11.865 1.00 72.94 108 LYS A C 1
ATOM 908 O O . LYS A 1 108 ? 7.582 -9.416 -10.744 1.00 72.94 108 LYS A O 1
ATOM 913 N N . THR A 1 109 ? 7.160 -10.237 -12.811 1.00 59.62 109 THR A N 1
ATOM 914 C CA . THR A 1 109 ? 7.826 -11.543 -12.832 1.00 59.62 109 THR A CA 1
ATOM 915 C C . THR A 1 109 ? 9.354 -11.392 -12.882 1.00 59.62 109 THR A C 1
ATOM 917 O O . THR A 1 109 ? 9.970 -11.551 -13.934 1.00 59.62 109 THR A O 1
ATOM 920 N N . SER A 1 110 ? 10.005 -11.019 -11.779 1.00 56.91 110 SER A N 1
ATOM 921 C CA . SER A 1 110 ? 11.443 -11.299 -11.669 1.00 56.91 110 SER A CA 1
ATOM 922 C C . SER A 1 110 ? 11.607 -12.794 -11.385 1.00 56.91 110 SER A C 1
ATOM 924 O O . SER A 1 110 ? 10.940 -13.323 -10.499 1.00 56.91 110 SER A O 1
ATOM 926 N N . ASN A 1 111 ? 12.491 -13.493 -12.109 1.00 60.34 111 ASN A N 1
ATOM 927 C CA . ASN A 1 111 ? 12.883 -14.868 -11.744 1.00 60.34 111 ASN A CA 1
ATOM 928 C C . ASN A 1 111 ? 13.633 -14.905 -10.402 1.00 60.34 111 ASN A C 1
ATOM 930 O O . ASN A 1 111 ? 13.844 -15.976 -9.834 1.00 60.34 111 ASN A O 1
ATOM 934 N N . ARG A 1 112 ? 14.065 -13.741 -9.906 1.00 67.06 112 ARG A N 1
ATOM 935 C CA . ARG A 1 112 ? 14.683 -13.583 -8.599 1.00 67.06 112 ARG A CA 1
ATOM 936 C C . ARG A 1 112 ? 13.619 -13.131 -7.611 1.00 67.06 112 ARG A C 1
ATOM 938 O O . ARG A 1 112 ? 13.085 -12.031 -7.700 1.00 67.06 112 ARG A O 1
ATOM 945 N N . ILE A 1 113 ? 13.324 -14.009 -6.663 1.00 70.81 113 ILE A N 1
ATOM 946 C CA . ILE A 1 113 ? 12.475 -13.692 -5.522 1.00 70.81 113 ILE A CA 1
ATOM 947 C C . ILE A 1 113 ? 13.382 -13.084 -4.458 1.00 70.81 113 ILE A C 1
ATOM 949 O O . ILE A 1 113 ? 14.266 -13.758 -3.928 1.00 70.81 113 ILE A O 1
ATOM 953 N N . ILE A 1 114 ? 13.173 -11.806 -4.159 1.00 75.81 114 ILE A N 1
ATOM 954 C CA . ILE A 1 114 ? 13.831 -11.140 -3.039 1.00 75.81 114 ILE A CA 1
ATOM 955 C C . ILE A 1 114 ? 12.948 -11.301 -1.803 1.00 75.81 114 ILE A C 1
ATOM 957 O O . ILE A 1 114 ? 11.749 -11.010 -1.826 1.00 75.81 114 ILE A O 1
ATOM 961 N N . ASN A 1 115 ? 13.552 -11.749 -0.702 1.00 69.62 115 ASN A N 1
ATOM 962 C CA . ASN A 1 115 ? 12.868 -11.834 0.583 1.00 69.62 115 ASN A CA 1
ATOM 963 C C . ASN A 1 115 ? 12.365 -10.439 1.001 1.00 69.62 115 ASN A C 1
ATOM 965 O O . ASN A 1 115 ? 13.117 -9.469 0.941 1.00 69.62 115 ASN A O 1
ATOM 969 N N . ASN A 1 116 ? 11.116 -10.360 1.475 1.00 78.62 116 ASN A N 1
ATOM 970 C CA . ASN A 1 116 ? 10.404 -9.141 1.906 1.00 78.62 116 ASN A CA 1
ATOM 971 C C . ASN A 1 116 ? 9.723 -8.296 0.808 1.00 78.62 116 ASN A C 1
ATOM 973 O O . ASN A 1 116 ? 9.246 -7.201 1.115 1.00 78.62 116 ASN A O 1
ATOM 977 N N . ILE A 1 117 ? 9.600 -8.797 -0.429 1.00 83.69 117 ILE A N 1
ATOM 978 C CA . ILE A 1 117 ? 8.768 -8.178 -1.480 1.00 83.69 117 ILE A CA 1
ATOM 979 C C . ILE A 1 117 ? 7.564 -9.070 -1.786 1.00 83.69 117 ILE A C 1
ATOM 981 O O . ILE A 1 117 ? 7.704 -10.273 -2.000 1.00 83.69 117 ILE A O 1
ATOM 985 N N . THR A 1 118 ? 6.370 -8.477 -1.843 1.00 85.69 118 THR A N 1
ATOM 986 C CA . THR A 1 118 ? 5.167 -9.164 -2.333 1.00 85.69 118 THR A CA 1
ATOM 987 C C . THR A 1 118 ? 4.997 -8.914 -3.829 1.00 85.69 118 THR A C 1
ATOM 989 O O . THR A 1 118 ? 4.815 -7.779 -4.268 1.00 85.69 118 THR A O 1
ATOM 992 N N . TYR A 1 119 ? 5.029 -9.976 -4.626 1.00 86.44 119 TYR A N 1
ATOM 993 C CA . TYR A 1 119 ? 4.881 -9.897 -6.078 1.00 86.44 119 TYR A CA 1
ATOM 994 C C . TYR A 1 119 ? 3.416 -10.070 -6.479 1.00 86.44 119 TYR A C 1
ATOM 996 O O . TYR A 1 119 ? 2.752 -10.999 -6.022 1.00 86.44 119 TYR A O 1
ATOM 1004 N N . PHE A 1 120 ? 2.906 -9.177 -7.329 1.00 84.38 120 PHE A N 1
ATOM 1005 C CA . PHE A 1 120 ? 1.493 -9.176 -7.727 1.00 84.38 120 PHE A CA 1
ATOM 1006 C C . PHE A 1 120 ? 1.198 -9.952 -9.015 1.00 84.38 120 PHE A C 1
ATOM 1008 O O . PHE A 1 120 ? 0.036 -10.053 -9.369 1.00 84.38 120 PHE A O 1
ATOM 1015 N N . ASN A 1 121 ? 2.190 -10.529 -9.713 1.00 82.25 121 ASN A N 1
ATOM 1016 C CA . ASN A 1 121 ? 1.994 -11.307 -10.957 1.00 82.25 121 ASN A CA 1
ATOM 1017 C C . ASN A 1 121 ? 0.964 -10.681 -11.927 1.00 82.25 121 ASN A C 1
ATOM 1019 O O . ASN A 1 121 ? 0.116 -11.369 -12.483 1.00 82.25 121 ASN A O 1
ATOM 1023 N N . ASP A 1 122 ? 1.007 -9.354 -12.072 1.00 79.50 122 ASP A N 1
ATOM 1024 C CA . ASP A 1 122 ? 0.048 -8.534 -12.825 1.00 79.50 122 ASP A CA 1
ATOM 1025 C C . ASP A 1 122 ? -1.421 -8.529 -12.364 1.00 79.50 122 ASP A C 1
ATOM 1027 O O . ASP A 1 122 ? -2.217 -7.763 -12.923 1.00 79.50 122 ASP A O 1
ATOM 1031 N N . ASP A 1 123 ? -1.764 -9.249 -11.301 1.00 85.06 123 ASP A N 1
ATOM 1032 C CA . ASP A 1 123 ? -3.076 -9.252 -10.663 1.00 85.06 123 ASP A CA 1
ATOM 1033 C C . ASP A 1 123 ? -3.136 -8.263 -9.474 1.00 85.06 123 ASP A C 1
ATOM 1035 O O . ASP A 1 123 ? -2.533 -8.496 -8.421 1.00 85.06 123 ASP A O 1
ATOM 1039 N N . PRO A 1 124 ? -3.878 -7.144 -9.594 1.00 85.88 124 PRO A N 1
ATOM 1040 C CA . PRO A 1 124 ? -4.025 -6.180 -8.507 1.00 85.88 124 PRO A CA 1
ATOM 1041 C C . PRO A 1 124 ? -4.828 -6.715 -7.307 1.00 85.88 124 PRO A C 1
ATOM 1043 O O . PRO A 1 124 ? -4.768 -6.092 -6.247 1.00 85.88 124 PRO A O 1
ATOM 1046 N N . SER A 1 125 ? -5.535 -7.849 -7.423 1.00 87.06 125 SER A N 1
ATOM 1047 C CA . SER A 1 125 ? -6.365 -8.416 -6.344 1.00 87.06 125 SER A CA 1
ATOM 1048 C C . SER A 1 125 ? -5.568 -8.775 -5.085 1.00 87.06 125 SER A C 1
ATOM 1050 O O . SER A 1 125 ? -6.083 -8.715 -3.965 1.00 87.06 125 SER A O 1
ATOM 1052 N N . TYR A 1 126 ? -4.273 -9.064 -5.241 1.00 86.75 126 TYR A N 1
ATOM 1053 C CA . TYR A 1 126 ? -3.370 -9.385 -4.136 1.00 86.75 126 TYR A CA 1
ATOM 1054 C C . TYR A 1 126 ? -3.237 -8.258 -3.114 1.00 86.75 126 TYR A C 1
ATOM 1056 O O . TYR A 1 126 ? -2.921 -8.539 -1.954 1.00 86.75 126 TYR A O 1
ATOM 1064 N N . ILE A 1 127 ? -3.537 -7.010 -3.496 1.00 88.00 127 ILE A N 1
ATOM 1065 C CA . ILE A 1 127 ? -3.552 -5.895 -2.550 1.00 88.00 127 ILE A CA 1
ATOM 1066 C C . ILE A 1 127 ? -4.516 -6.151 -1.391 1.00 88.00 127 ILE A C 1
ATOM 1068 O O . ILE A 1 127 ? -4.230 -5.746 -0.271 1.00 88.00 127 ILE A O 1
ATOM 1072 N N . GLU A 1 128 ? -5.628 -6.858 -1.614 1.00 87.31 128 GLU A N 1
ATOM 1073 C CA . GLU A 1 128 ? -6.644 -7.072 -0.580 1.00 87.31 128 GLU A CA 1
ATOM 1074 C C . GLU A 1 128 ? -6.118 -7.888 0.599 1.00 87.31 128 GLU A C 1
ATOM 1076 O O . GLU A 1 128 ? -6.628 -7.756 1.706 1.00 87.31 128 GLU A O 1
ATOM 1081 N N . LYS A 1 129 ? -5.068 -8.691 0.388 1.00 87.12 129 LYS A N 1
ATOM 1082 C CA . LYS A 1 129 ? -4.388 -9.435 1.458 1.00 87.12 129 LYS A CA 1
ATOM 1083 C C . LYS A 1 129 ? -3.491 -8.538 2.318 1.00 87.12 129 LYS A C 1
ATOM 1085 O O . LYS A 1 129 ? -3.081 -8.946 3.401 1.00 87.12 129 LYS A O 1
ATOM 1090 N N . LEU A 1 130 ? -3.154 -7.345 1.827 1.00 85.31 130 LEU A N 1
ATOM 1091 C CA . LEU A 1 130 ? -2.255 -6.390 2.475 1.00 85.31 130 LEU A CA 1
ATOM 1092 C C . LEU A 1 130 ? -2.989 -5.217 3.143 1.00 85.31 130 LEU A C 1
ATOM 1094 O O . LEU A 1 130 ? -2.345 -4.477 3.893 1.00 85.31 130 LEU A O 1
ATOM 1098 N N . LEU A 1 131 ? -4.288 -5.032 2.896 1.00 83.75 131 LEU A N 1
ATOM 1099 C CA . LEU A 1 131 ? -5.128 -3.982 3.498 1.00 83.75 131 LEU A CA 1
ATOM 1100 C C . LEU A 1 131 ? -5.752 -4.461 4.821 1.00 83.75 131 LEU A C 1
ATOM 1102 O O . LEU A 1 131 ? -5.623 -3.737 5.841 1.00 83.75 131 LEU A O 1
#

Sequence (131 aa):
MIFTIGLIIVLTIIFILLRKKAKTKKIIFIGLRSSGKTKVINYLEKVSCKTVPTLKAYEIKYKGIDIREELYHKDYIFTKEYKYIFFLKNEDEIFALKDYNITFVMFKTSNRIINNITYFNDDPSYIEKLL

Organism: NCBI:txid1037528

pLDDT: mean 80.68, std 11.18, range [53.53, 94.38]